Protein AF-A0A1Y1ZMH8-F1 (afdb_monomer)

Sequence (133 aa):
MRLPGAHLLFLIRISILLRSSFAAPQPQSQTSLNDLKSLNIPKCALQCFIDALSNDGCNSETDFSCHCTDGKVLSSATSCVDKACSTSDKNTAFAQIRGGCKAVGISIGEGEGASPGPSTSALRPAPSQSQSG

Mean predicted aligned error: 16.74 Å

Nearest PDB structures (foldseek):
  8fck-assembly1_D  TM=1.490E-01  e=5.371E+00  Xenopus laevis

pLDDT: mean 72.66, std 18.74, range [39.22, 96.44]

Secondary structure (DSSP, 8-state):
----THHHHHHHHHHHHS----------SSHHHHHHHHTT--HHHHHHHHHHHHHS--S-TT-HHHHHGGGHHHHHHHHHHHHHS-HHHHHHHHHHHHHHHHHTT----SSS-----------PPPPP-----

InterPro domains:
  IPR008427 Extracellular membrane protein, CFEM domain [PF05730] (40-101)
  IPR008427 Extracellular membrane protein, CFEM domain [PS52012] (16-130)
  IPR008427 Extracellular membrane protein, CFEM domain [SM00747] (37-102)
  IPR051735 CFEM domain-containing protein [PTHR37928] (29-130)

Solvent-accessible surface area (backbone atoms only — not comparable to full-atom values): 8348 Å² total; per-residue (Å²): 138,84,82,68,76,68,62,63,58,52,54,57,56,55,60,65,75,76,65,89,74,76,86,60,86,72,80,71,78,64,53,40,64,48,52,56,54,70,48,69,48,44,76,56,39,46,59,29,43,54,56,15,45,75,67,65,77,50,98,44,68,61,44,56,62,59,36,39,46,90,36,41,39,55,66,58,13,42,71,49,25,68,74,56,36,55,72,69,47,39,53,51,34,56,51,33,51,38,51,53,26,41,74,71,72,40,84,51,72,98,60,92,74,88,77,96,70,82,83,72,79,72,78,73,81,77,81,83,81,88,83,85,132

Organism: NCBI:txid1231657

Foldseek 3Di:
DDDDPPVVVVVVVVVVVPPPDPPDVPPPPPVLLVLLVVLVAPPLQSVLLQVQLVPLPDPDSNPLLVCLPQPSSVVSSVVSCVVRHDPVSNVSRVVSSQVSNVVVVRHDDPDHDDDDDDPPVPPDDDDDDDDDD

Radius of gyration: 27.08 Å; Cα contacts (8 Å, |Δi|>4): 95; chains: 1; bounding box: 48×105×53 Å

Structure (mmCIF, N/CA/C/O backbone):
data_AF-A0A1Y1ZMH8-F1
#
_entry.id   AF-A0A1Y1ZMH8-F1
#
loop_
_atom_site.group_PDB
_atom_site.id
_atom_site.type_symbol
_atom_site.label_atom_id
_atom_site.label_alt_id
_atom_site.label_comp_id
_atom_site.label_asym_id
_atom_site.label_entity_id
_atom_site.label_seq_id
_atom_site.pdbx_PDB_ins_code
_atom_site.Cartn_x
_atom_site.Cartn_y
_atom_site.Cartn_z
_atom_site.occupancy
_atom_site.B_iso_or_equiv
_atom_site.auth_seq_id
_atom_site.auth_comp_id
_atom_site.auth_asym_id
_atom_site.auth_atom_id
_atom_site.pdbx_PDB_model_num
ATOM 1 N N . MET A 1 1 ? 30.747 56.651 -32.310 1.00 43.47 1 MET A N 1
ATOM 2 C CA . MET A 1 1 ? 29.339 56.299 -32.027 1.00 43.47 1 MET A CA 1
ATOM 3 C C . MET A 1 1 ? 29.333 55.128 -31.046 1.00 43.47 1 MET A C 1
ATOM 5 O O . MET A 1 1 ? 29.540 53.996 -31.453 1.00 43.47 1 MET A O 1
ATOM 9 N N . ARG A 1 2 ? 29.256 55.417 -29.739 1.00 50.88 2 ARG A N 1
ATOM 10 C CA . ARG A 1 2 ? 29.231 54.426 -28.646 1.00 50.88 2 ARG A CA 1
ATOM 11 C C . ARG A 1 2 ? 27.764 54.137 -28.325 1.00 50.88 2 ARG A C 1
ATOM 13 O O . ARG A 1 2 ? 27.099 55.013 -27.782 1.00 50.88 2 ARG A O 1
ATOM 20 N N . LEU A 1 3 ? 27.260 52.959 -28.690 1.00 52.22 3 LEU A N 1
ATOM 21 C CA . LEU A 1 3 ? 25.949 52.504 -28.219 1.00 52.22 3 LEU A CA 1
ATOM 22 C C . LEU A 1 3 ? 26.065 52.053 -26.746 1.00 52.22 3 LEU A C 1
ATOM 24 O O . LEU A 1 3 ? 27.040 51.385 -26.395 1.00 52.22 3 LEU A O 1
ATOM 28 N N . PRO A 1 4 ? 25.112 52.427 -25.873 1.00 56.09 4 PRO A N 1
ATOM 29 C CA . PRO A 1 4 ? 25.184 52.188 -24.433 1.00 56.09 4 PRO A CA 1
ATOM 30 C C . PRO A 1 4 ? 24.944 50.709 -24.087 1.00 56.09 4 PRO A C 1
ATOM 32 O O . PRO A 1 4 ? 23.985 50.092 -24.552 1.00 56.09 4 PRO A O 1
ATOM 35 N N . GLY A 1 5 ? 25.784 50.155 -23.205 1.00 54.38 5 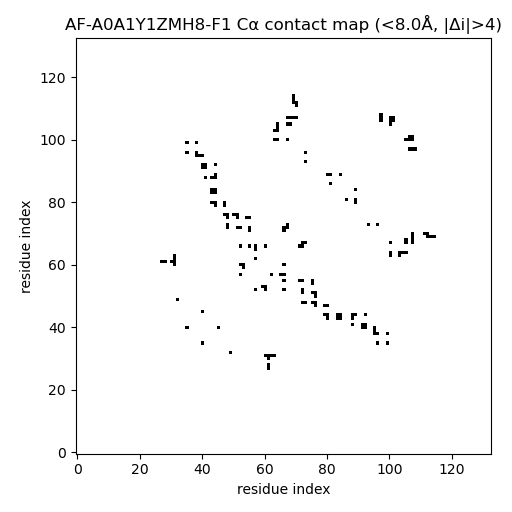GLY A N 1
ATOM 36 C CA . GLY A 1 5 ? 25.776 48.754 -22.749 1.00 54.38 5 GLY A CA 1
ATOM 37 C C . GLY A 1 5 ? 24.491 48.253 -22.067 1.00 54.38 5 GLY A C 1
ATOM 38 O O . GLY A 1 5 ? 24.427 47.096 -21.666 1.00 54.38 5 GLY A O 1
ATOM 39 N N . ALA A 1 6 ? 23.447 49.079 -21.977 1.00 54.03 6 ALA A N 1
ATOM 40 C CA . ALA A 1 6 ? 22.124 48.689 -21.496 1.00 54.03 6 ALA A CA 1
ATOM 41 C C . ALA A 1 6 ? 21.353 47.806 -22.501 1.00 54.03 6 ALA A C 1
ATOM 43 O O . ALA A 1 6 ? 20.530 46.988 -22.094 1.00 54.03 6 ALA A O 1
ATOM 44 N N . HIS A 1 7 ? 21.644 47.911 -23.805 1.00 49.78 7 HIS A N 1
ATOM 45 C CA . HIS A 1 7 ? 20.925 47.149 -24.838 1.00 49.78 7 HIS A CA 1
ATOM 46 C C . HIS A 1 7 ? 21.378 45.678 -24.929 1.00 49.78 7 HIS A C 1
ATOM 48 O O . HIS A 1 7 ? 20.589 44.801 -25.272 1.00 49.78 7 HIS A O 1
ATOM 54 N N . LEU A 1 8 ? 22.633 45.382 -24.565 1.00 52.88 8 LEU A N 1
ATOM 55 C CA . LEU A 1 8 ? 23.170 44.016 -24.575 1.00 52.88 8 LEU A CA 1
ATOM 56 C C . LEU A 1 8 ? 22.603 43.169 -23.419 1.00 52.88 8 LEU A C 1
ATOM 58 O O . LEU A 1 8 ? 22.326 41.987 -23.598 1.00 52.88 8 LEU A O 1
ATOM 62 N N . LEU A 1 9 ? 22.347 43.782 -22.256 1.00 55.31 9 LEU A N 1
ATOM 63 C CA . LEU A 1 9 ? 21.730 43.112 -21.102 1.00 55.31 9 LEU A CA 1
ATOM 64 C C . LEU A 1 9 ? 20.242 42.790 -21.323 1.00 55.31 9 LEU A C 1
ATOM 66 O O . LEU A 1 9 ? 19.756 41.769 -20.834 1.00 55.31 9 LEU A O 1
ATOM 70 N N . PHE A 1 10 ? 19.524 43.620 -22.088 1.00 54.75 10 PHE A N 1
ATOM 71 C CA . PHE A 1 10 ? 18.104 43.402 -22.381 1.00 54.75 10 PHE A CA 1
ATOM 72 C C . PHE A 1 10 ? 17.886 42.210 -23.334 1.00 54.75 10 PHE A C 1
ATOM 74 O O . PHE A 1 10 ? 16.984 41.400 -23.122 1.00 54.75 10 PHE A O 1
ATOM 81 N N . LEU A 1 11 ? 18.780 42.016 -24.313 1.00 54.34 11 LEU A N 1
ATOM 82 C CA . LEU A 1 11 ? 18.748 40.860 -25.223 1.00 54.34 11 LEU A CA 1
ATOM 83 C C . LEU A 1 11 ? 19.076 39.525 -24.521 1.00 54.34 11 LEU A C 1
ATOM 85 O O . LEU A 1 11 ? 18.531 38.481 -24.890 1.00 54.34 11 LEU A O 1
ATOM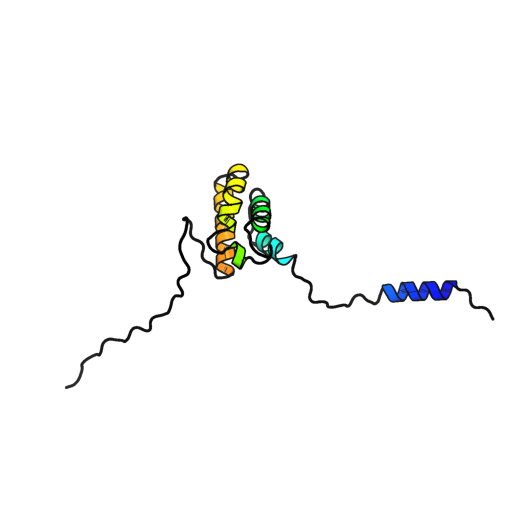 89 N N . ILE A 1 12 ? 19.897 39.549 -23.464 1.00 57.16 12 ILE A N 1
ATOM 90 C CA . ILE A 1 12 ? 20.197 38.356 -22.651 1.00 57.16 12 ILE A CA 1
ATOM 91 C C . ILE A 1 12 ? 18.964 37.925 -21.839 1.00 57.16 12 ILE A C 1
ATOM 93 O O . ILE A 1 12 ? 18.705 36.731 -21.713 1.00 57.16 12 ILE A O 1
ATOM 97 N N . ARG A 1 13 ? 18.149 38.869 -21.344 1.00 55.12 13 ARG A N 1
ATOM 98 C CA . ARG A 1 13 ? 16.898 38.554 -20.624 1.00 55.12 13 ARG A CA 1
ATOM 99 C C . ARG A 1 13 ? 15.803 38.014 -21.547 1.00 55.12 13 ARG A C 1
ATOM 101 O O . ARG A 1 13 ? 15.118 37.071 -21.164 1.00 55.12 13 ARG A O 1
ATOM 108 N N . ILE A 1 14 ? 15.690 38.535 -22.770 1.00 56.50 14 ILE A N 1
ATOM 109 C CA . ILE A 1 14 ? 14.737 38.029 -23.776 1.00 56.50 14 ILE A CA 1
ATOM 110 C C . ILE A 1 14 ? 15.101 36.597 -24.215 1.00 56.50 14 ILE A C 1
ATOM 112 O O . ILE A 1 14 ? 14.217 35.760 -24.381 1.00 56.50 14 ILE A O 1
ATOM 116 N N . SER A 1 15 ? 16.394 36.265 -24.287 1.00 55.25 15 SER A N 1
ATOM 117 C CA . SER A 1 15 ? 16.867 34.908 -24.620 1.00 55.25 15 SER A CA 1
ATOM 118 C C . SER A 1 15 ? 16.564 33.847 -23.546 1.00 55.25 15 SER A C 1
ATOM 120 O O . SER A 1 15 ? 16.597 32.654 -23.844 1.00 55.25 15 SER A O 1
ATOM 122 N N . ILE A 1 16 ? 16.254 34.253 -22.307 1.00 55.66 16 ILE A N 1
ATOM 123 C CA . ILE A 1 16 ? 15.907 33.337 -21.203 1.00 55.66 16 ILE A CA 1
ATOM 124 C C . ILE A 1 16 ? 14.396 33.029 -21.181 1.00 55.66 16 ILE A C 1
ATOM 126 O O . ILE A 1 16 ? 13.999 31.990 -20.663 1.00 55.66 16 ILE A O 1
ATOM 130 N N . LEU A 1 17 ? 13.549 33.866 -21.798 1.00 54.66 17 LEU A N 1
ATOM 131 C CA . LEU A 1 17 ? 12.090 33.668 -21.819 1.00 54.66 17 LEU A CA 1
ATOM 132 C C . LEU A 1 17 ? 11.570 32.880 -23.042 1.00 54.66 17 LEU A C 1
ATOM 134 O O . LEU A 1 17 ? 10.400 32.518 -23.062 1.00 54.66 17 LEU A O 1
ATOM 138 N N . LEU A 1 18 ? 12.419 32.558 -24.031 1.00 55.72 18 LEU A N 1
ATOM 139 C CA . LEU A 1 18 ? 12.060 31.754 -25.220 1.00 55.72 18 LEU A CA 1
ATOM 140 C C . LEU A 1 18 ? 12.842 30.426 -25.346 1.00 55.72 18 LEU A C 1
ATOM 142 O O . LEU A 1 18 ? 13.012 29.895 -26.441 1.00 55.72 18 LEU A O 1
ATOM 146 N N . ARG A 1 19 ? 13.310 29.853 -24.229 1.00 55.62 19 ARG A N 1
ATOM 147 C CA . ARG A 1 19 ? 13.974 28.529 -24.186 1.00 55.62 19 ARG A CA 1
ATOM 148 C C . ARG A 1 19 ? 13.290 27.524 -23.247 1.00 55.62 19 ARG A C 1
ATOM 150 O O . ARG A 1 19 ? 13.947 26.686 -22.640 1.00 55.62 19 ARG A O 1
ATOM 157 N N . SER A 1 20 ? 11.962 27.548 -23.175 1.00 54.56 20 SER A N 1
ATOM 158 C CA . SER A 1 20 ? 11.166 26.547 -22.445 1.00 54.56 20 SER A CA 1
ATOM 159 C C . SER A 1 20 ? 10.589 25.493 -23.392 1.00 54.56 20 SER A C 1
ATOM 161 O O . SER A 1 20 ? 9.380 25.335 -23.512 1.00 54.56 20 SER A O 1
ATOM 163 N N . SER A 1 21 ? 11.452 24.781 -24.111 1.00 56.16 21 SER A N 1
ATOM 164 C CA . SER A 1 21 ? 11.076 23.549 -24.821 1.00 56.16 21 SER A CA 1
ATOM 165 C C . SER A 1 21 ? 12.268 22.603 -24.875 1.00 56.16 21 SER A C 1
ATOM 167 O O . SER A 1 21 ? 12.711 22.178 -25.936 1.00 56.16 21 SER A O 1
ATOM 169 N N . PHE A 1 22 ? 12.803 22.269 -23.703 1.00 52.81 22 PHE A N 1
ATOM 170 C CA . PHE A 1 22 ? 13.448 20.975 -23.551 1.00 52.81 22 PHE A CA 1
ATOM 171 C C . PHE A 1 22 ? 12.351 19.997 -23.147 1.00 52.81 22 PHE A C 1
ATOM 173 O O . PHE A 1 22 ? 12.022 19.861 -21.972 1.00 52.81 22 PHE A O 1
ATOM 180 N N . ALA A 1 23 ? 11.767 19.340 -24.149 1.00 54.16 23 ALA A N 1
ATOM 181 C CA . ALA A 1 23 ? 11.107 18.056 -23.974 1.00 54.16 23 ALA A CA 1
ATOM 182 C C . ALA A 1 23 ? 12.187 17.028 -23.595 1.00 54.16 23 ALA A C 1
ATOM 184 O O . ALA A 1 23 ? 12.615 16.214 -24.407 1.00 54.16 23 ALA A O 1
ATOM 185 N N . ALA A 1 24 ? 12.702 17.130 -22.371 1.00 50.09 24 ALA A N 1
ATOM 186 C CA . ALA A 1 24 ? 13.326 15.993 -21.729 1.00 50.09 24 ALA A CA 1
ATOM 187 C C . ALA A 1 24 ? 12.185 15.030 -21.359 1.00 50.09 24 ALA A C 1
ATOM 189 O O . ALA A 1 24 ? 11.163 15.502 -20.847 1.00 50.09 24 ALA A O 1
ATOM 190 N N . PRO A 1 25 ? 12.305 13.712 -21.598 1.00 48.88 25 PRO A N 1
ATOM 191 C CA . PRO A 1 25 ? 11.420 12.761 -20.943 1.00 48.88 25 PRO A CA 1
ATOM 192 C C . PRO A 1 25 ? 11.537 13.014 -19.438 1.00 48.88 25 PRO A C 1
ATOM 194 O O . PRO A 1 25 ? 12.618 12.905 -18.860 1.00 48.88 25 PRO A O 1
ATOM 197 N N . GLN A 1 26 ? 10.448 13.474 -18.825 1.00 44.34 26 GLN A N 1
ATOM 198 C CA . GLN A 1 26 ? 10.419 13.756 -17.398 1.00 44.34 26 GLN A CA 1
ATOM 199 C C . GLN A 1 26 ? 10.661 12.431 -16.661 1.00 44.34 26 GLN A C 1
ATOM 201 O O . GLN A 1 26 ? 9.912 11.481 -16.903 1.00 44.34 26 GLN A O 1
ATOM 206 N N . PRO A 1 27 ? 11.664 12.324 -15.771 1.00 45.62 27 PRO A N 1
ATOM 207 C CA . PRO A 1 27 ? 11.727 11.201 -14.850 1.00 45.62 27 PRO A CA 1
ATOM 208 C C . PRO A 1 27 ? 10.454 11.237 -13.998 1.00 45.62 27 PRO A C 1
ATOM 210 O O . PRO A 1 27 ? 10.149 12.226 -13.330 1.00 45.62 27 PRO A O 1
ATOM 213 N N . GLN A 1 28 ? 9.657 10.181 -14.125 1.00 46.69 28 GLN A N 1
ATOM 214 C CA . GLN A 1 28 ? 8.311 10.052 -13.583 1.00 46.69 28 GLN A CA 1
ATOM 215 C C . GLN A 1 28 ? 8.338 9.850 -12.059 1.00 46.69 28 GLN A C 1
ATOM 217 O O . GLN A 1 28 ? 7.959 8.802 -11.556 1.00 46.69 28 GLN A O 1
ATOM 222 N N . SER A 1 29 ? 8.775 10.848 -11.293 1.00 51.41 29 SER A N 1
ATOM 223 C CA . SER A 1 29 ? 8.719 10.792 -9.821 1.00 51.41 29 SER A CA 1
ATOM 224 C C . SER A 1 29 ? 7.348 11.195 -9.261 1.00 51.41 29 SER A C 1
ATOM 226 O O . SER A 1 29 ? 7.12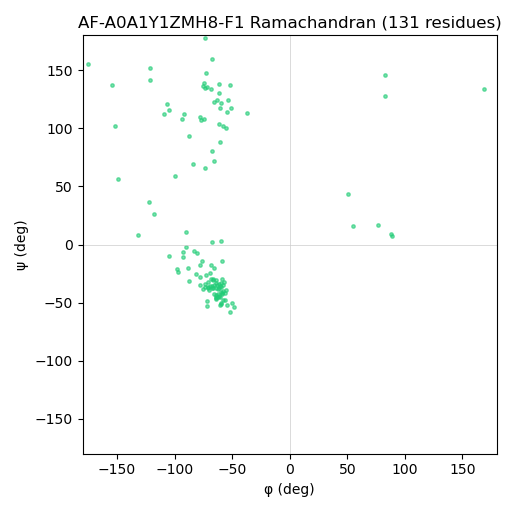0 11.108 -8.062 1.00 51.41 29 SER A O 1
ATOM 228 N N . GLN A 1 30 ? 6.415 11.646 -10.109 1.00 48.47 30 GLN A N 1
ATOM 229 C CA . GLN A 1 30 ? 5.093 12.122 -9.682 1.00 48.47 30 GLN A CA 1
ATOM 230 C C . GLN A 1 30 ? 3.947 11.144 -9.970 1.00 48.47 30 GLN A C 1
ATOM 232 O O . GL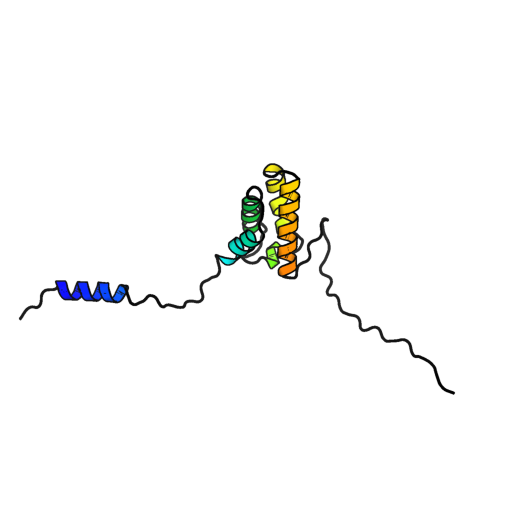N A 1 30 ? 2.845 11.368 -9.486 1.00 48.47 30 GLN A O 1
ATOM 237 N N . THR A 1 31 ? 4.146 10.065 -10.729 1.00 51.94 31 THR A N 1
ATOM 238 C CA . THR A 1 31 ? 3.057 9.118 -11.036 1.00 51.94 31 THR A CA 1
ATOM 239 C C . THR A 1 31 ? 2.717 8.214 -9.858 1.00 51.94 31 THR A C 1
ATOM 241 O O . THR A 1 31 ? 1.539 8.024 -9.602 1.00 51.94 31 THR A O 1
ATOM 244 N N . SER A 1 32 ? 3.694 7.753 -9.069 1.00 55.38 32 SER A N 1
ATOM 245 C CA . SER A 1 32 ? 3.427 6.758 -8.010 1.00 55.38 32 SER A CA 1
ATOM 246 C C . SER A 1 32 ? 2.493 7.269 -6.909 1.00 55.38 32 SER A C 1
ATOM 248 O O . SER A 1 32 ? 1.512 6.625 -6.549 1.00 55.38 32 SER A O 1
ATOM 250 N N . LEU A 1 33 ? 2.726 8.497 -6.429 1.00 56.84 33 LEU A N 1
ATOM 251 C CA . LEU A 1 33 ? 1.844 9.152 -5.456 1.00 56.84 33 LEU A CA 1
ATOM 252 C C . LEU A 1 33 ? 0.464 9.482 -6.033 1.00 56.84 33 LEU A C 1
ATOM 254 O O . LEU A 1 33 ? -0.508 9.531 -5.279 1.00 56.84 33 LEU A O 1
ATOM 258 N N . ASN A 1 34 ? 0.386 9.748 -7.339 1.00 59.09 34 ASN A N 1
ATOM 259 C CA . ASN A 1 34 ? -0.867 10.052 -8.023 1.00 59.09 34 ASN A CA 1
ATOM 260 C C . ASN A 1 34 ? -1.685 8.788 -8.295 1.00 59.09 34 ASN A C 1
ATOM 262 O O . ASN A 1 34 ? -2.903 8.840 -8.150 1.00 59.09 34 ASN A O 1
ATOM 266 N N . ASP A 1 35 ? -1.047 7.654 -8.581 1.00 65.88 35 ASP A N 1
ATOM 267 C CA . ASP A 1 35 ? -1.704 6.347 -8.620 1.00 65.88 35 ASP A CA 1
ATOM 268 C C . ASP A 1 35 ? -2.288 6.027 -7.241 1.00 65.88 35 ASP A C 1
ATOM 270 O O . ASP A 1 35 ? -3.499 5.864 -7.101 1.00 65.88 35 ASP A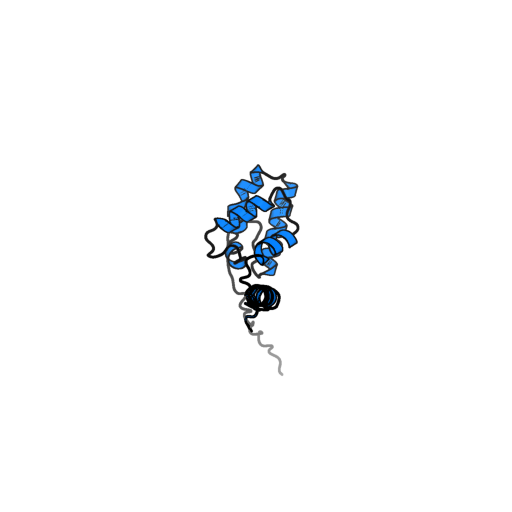 O 1
ATOM 274 N N . LEU A 1 36 ? -1.478 6.125 -6.181 1.00 65.50 36 LEU A N 1
ATOM 275 C CA . LEU A 1 36 ? -1.921 5.909 -4.799 1.00 65.50 36 LEU A CA 1
ATOM 276 C C . LEU A 1 36 ? -3.047 6.877 -4.364 1.00 65.50 36 LEU A C 1
ATOM 278 O O . LEU A 1 36 ? -3.971 6.490 -3.648 1.00 65.50 36 LEU A O 1
ATOM 282 N N . LYS A 1 37 ? -3.017 8.139 -4.820 1.00 63.59 37 LYS A N 1
ATOM 283 C CA . LYS A 1 37 ? -4.120 9.099 -4.610 1.00 63.59 37 LYS A CA 1
ATOM 284 C C . LYS A 1 37 ? -5.381 8.711 -5.383 1.00 63.59 37 LYS A C 1
ATOM 286 O O . LYS A 1 37 ? -6.482 8.916 -4.874 1.00 63.59 37 LYS A O 1
ATOM 291 N N . SER A 1 38 ? -5.227 8.177 -6.593 1.00 73.38 38 SER A N 1
ATOM 292 C CA . SER A 1 38 ? -6.338 7.769 -7.465 1.00 73.38 38 SER A CA 1
ATOM 293 C C . SER A 1 38 ? -7.080 6.553 -6.914 1.00 73.38 38 SER A C 1
ATOM 295 O O . SER A 1 38 ? -8.277 6.401 -7.143 1.00 73.38 38 SER A O 1
ATOM 297 N N . LEU A 1 39 ? -6.404 5.749 -6.090 1.00 78.50 39 LEU A N 1
ATOM 298 C CA . LEU A 1 39 ? -6.995 4.663 -5.313 1.00 78.50 39 LEU A CA 1
ATOM 299 C C . LEU A 1 39 ? -7.945 5.145 -4.197 1.00 78.50 39 LEU A C 1
ATOM 301 O O . LEU A 1 39 ? -8.474 4.312 -3.473 1.00 78.50 39 LEU A O 1
ATOM 305 N N . ASN A 1 40 ? -8.198 6.448 -4.029 1.00 85.75 40 ASN A N 1
ATOM 306 C CA . ASN A 1 40 ? -9.162 6.986 -3.058 1.00 85.75 40 ASN A CA 1
ATOM 307 C C . ASN A 1 40 ? -8.963 6.430 -1.630 1.00 85.75 40 ASN A C 1
ATOM 309 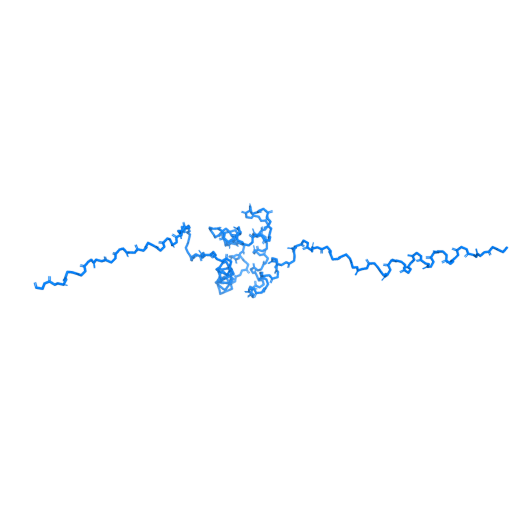O O . ASN A 1 40 ? -9.909 6.037 -0.944 1.00 85.75 40 ASN A O 1
ATOM 313 N N . ILE A 1 41 ? -7.701 6.355 -1.204 1.00 88.88 41 ILE A N 1
ATOM 314 C CA . ILE A 1 41 ? -7.316 5.792 0.091 1.00 88.88 41 ILE A CA 1
ATOM 315 C C . ILE A 1 41 ? -7.669 6.768 1.223 1.00 88.88 41 ILE A C 1
ATOM 317 O O . ILE A 1 41 ? -7.428 7.975 1.089 1.00 88.88 41 ILE A O 1
ATOM 321 N N . PRO A 1 42 ? -8.196 6.279 2.363 1.00 91.44 42 PRO A N 1
ATOM 322 C CA . PRO A 1 42 ? -8.433 7.103 3.542 1.00 91.44 42 PRO A CA 1
ATOM 323 C C . PRO A 1 42 ? -7.185 7.888 3.960 1.00 91.44 42 PRO A C 1
ATOM 325 O O . PRO A 1 42 ? -6.081 7.346 4.026 1.00 91.44 42 PRO A O 1
ATOM 328 N N . LYS A 1 43 ? -7.359 9.170 4.312 1.00 91.19 43 LYS A N 1
ATOM 329 C CA . LYS A 1 43 ? -6.236 10.045 4.698 1.00 91.19 43 LYS A CA 1
ATOM 330 C C . LYS A 1 43 ? -5.417 9.497 5.873 1.00 91.19 43 LYS A C 1
ATOM 332 O O . LYS A 1 43 ? -4.214 9.725 5.900 1.00 91.19 43 LYS A O 1
ATOM 337 N N . CYS A 1 44 ? -6.049 8.774 6.803 1.00 94.12 44 CYS A N 1
ATOM 338 C CA . CYS A 1 44 ? -5.369 8.159 7.946 1.00 94.12 44 CYS A CA 1
ATOM 339 C C . CYS A 1 44 ? -4.347 7.086 7.523 1.00 94.12 44 CYS A C 1
ATOM 341 O O . CYS A 1 44 ? -3.338 6.912 8.194 1.00 94.12 44 CYS A O 1
ATOM 343 N N . ALA A 1 45 ? -4.588 6.398 6.400 1.00 94.25 45 ALA A N 1
ATOM 344 C CA . ALA A 1 45 ? -3.746 5.314 5.899 1.00 94.25 45 ALA A CA 1
ATOM 345 C C . ALA A 1 45 ? -2.765 5.788 4.821 1.00 94.25 45 ALA A C 1
ATOM 347 O O . ALA A 1 45 ? -1.756 5.137 4.573 1.00 94.25 45 ALA A O 1
ATOM 348 N N . LEU A 1 46 ? -3.054 6.921 4.172 1.00 90.81 46 LEU A N 1
ATOM 349 C CA . LEU A 1 46 ? -2.266 7.423 3.049 1.00 90.81 46 LEU A CA 1
ATOM 350 C C . LEU A 1 46 ? -0.786 7.602 3.410 1.00 90.81 46 LEU A C 1
ATOM 352 O O . LEU A 1 46 ? 0.066 7.142 2.662 1.00 90.81 46 LEU A O 1
ATOM 356 N N . GLN A 1 47 ? -0.482 8.236 4.547 1.00 91.00 47 GLN A N 1
ATOM 357 C CA . GLN A 1 47 ? 0.912 8.411 4.973 1.00 91.00 47 GLN A CA 1
ATOM 358 C C . GLN A 1 47 ? 1.575 7.079 5.331 1.00 91.00 47 GLN A C 1
ATOM 360 O O . GLN A 1 47 ? 2.708 6.852 4.936 1.00 91.00 47 GLN A O 1
ATOM 365 N N . CYS A 1 48 ? 0.837 6.151 5.950 1.00 94.56 48 CYS A N 1
ATOM 366 C CA . CYS A 1 48 ? 1.352 4.818 6.253 1.00 94.56 48 CYS A CA 1
ATOM 367 C C . CYS A 1 48 ? 1.817 4.062 5.005 1.00 94.56 48 CYS A C 1
ATOM 369 O O . CYS A 1 48 ? 2.840 3.388 5.048 1.00 94.56 48 CYS A O 1
ATOM 371 N N . PHE A 1 49 ? 1.081 4.165 3.894 1.00 91.94 49 PHE A N 1
ATOM 372 C CA . PHE A 1 49 ? 1.516 3.544 2.644 1.00 91.94 49 PHE A CA 1
ATOM 373 C C . PHE A 1 49 ? 2.672 4.292 1.992 1.00 91.94 49 PHE A C 1
ATOM 375 O O . PHE A 1 49 ? 3.545 3.639 1.445 1.00 91.94 49 PHE A O 1
ATOM 382 N N . ILE A 1 50 ? 2.717 5.625 2.065 1.00 90.00 50 ILE A N 1
ATOM 383 C CA . ILE A 1 50 ? 3.861 6.395 1.549 1.00 90.00 50 ILE A CA 1
ATOM 384 C C . ILE A 1 50 ? 5.145 5.970 2.269 1.00 90.00 50 ILE A C 1
ATOM 386 O O . ILE A 1 50 ? 6.101 5.585 1.606 1.00 90.00 50 ILE A O 1
ATOM 390 N N . ASP A 1 51 ? 5.127 5.937 3.603 1.00 90.62 51 ASP A N 1
ATOM 391 C CA . ASP A 1 51 ? 6.269 5.476 4.399 1.00 90.62 51 ASP A CA 1
ATOM 392 C C . ASP A 1 51 ? 6.623 4.009 4.103 1.00 90.62 51 ASP A C 1
ATOM 394 O O . ASP A 1 51 ? 7.798 3.647 4.042 1.00 90.62 51 ASP A O 1
ATOM 398 N N . ALA A 1 52 ? 5.617 3.155 3.883 1.00 91.50 52 ALA A N 1
ATOM 399 C CA . ALA A 1 52 ? 5.842 1.761 3.515 1.00 91.50 52 ALA A CA 1
ATOM 400 C C . ALA A 1 52 ? 6.581 1.625 2.174 1.00 91.50 52 ALA A C 1
ATOM 402 O O . ALA A 1 52 ? 7.511 0.826 2.092 1.00 91.50 52 ALA A O 1
ATOM 403 N N . LEU A 1 53 ? 6.218 2.411 1.154 1.00 88.38 53 LEU A N 1
ATOM 404 C CA . LEU A 1 53 ? 6.891 2.404 -0.154 1.00 88.38 53 LEU A CA 1
ATOM 405 C C . LEU A 1 53 ? 8.351 2.861 -0.055 1.00 88.38 53 LEU A C 1
ATOM 407 O O . LEU A 1 53 ? 9.202 2.371 -0.791 1.00 88.38 53 LEU A O 1
ATOM 411 N N . SER A 1 54 ? 8.665 3.775 0.863 1.00 87.19 54 SER A N 1
ATOM 412 C CA . SER A 1 54 ? 10.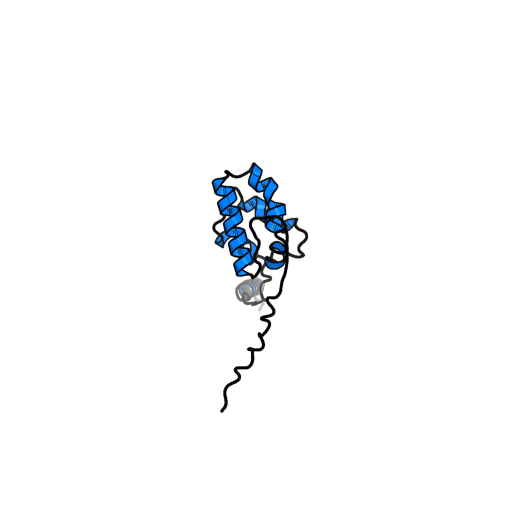042 4.233 1.062 1.00 87.19 54 SER A CA 1
ATOM 413 C C . SER A 1 54 ? 10.909 3.221 1.832 1.00 87.19 54 SER A C 1
ATOM 415 O O . SER A 1 54 ? 12.131 3.366 1.852 1.00 87.19 54 SER A O 1
ATOM 417 N N . ASN A 1 55 ? 10.311 2.207 2.478 1.00 84.25 55 ASN A N 1
ATOM 418 C CA . ASN A 1 55 ? 11.003 1.354 3.453 1.00 84.25 55 ASN A CA 1
ATOM 419 C C . ASN A 1 55 ? 10.796 -0.165 3.256 1.00 84.25 55 ASN A C 1
ATOM 421 O O . ASN A 1 55 ? 11.209 -0.952 4.109 1.00 84.25 55 ASN A O 1
ATOM 425 N N . ASP A 1 56 ? 10.177 -0.605 2.158 1.00 81.94 56 ASP A N 1
ATOM 426 C CA . ASP A 1 56 ? 9.911 -2.027 1.875 1.00 81.94 56 ASP A CA 1
ATOM 427 C C . ASP A 1 56 ? 11.025 -2.751 1.092 1.00 81.94 56 ASP A C 1
ATOM 429 O O . ASP A 1 56 ? 10.955 -3.969 0.879 1.00 81.94 56 ASP A O 1
ATOM 433 N N . GLY A 1 57 ? 12.076 -2.019 0.710 1.00 82.31 57 GLY A N 1
ATOM 434 C CA . GLY A 1 57 ? 13.268 -2.553 0.052 1.00 82.31 57 GLY A CA 1
ATOM 435 C C . GLY A 1 57 ? 13.179 -2.631 -1.473 1.00 82.31 57 GLY A C 1
ATOM 436 O O . GLY A 1 57 ? 14.074 -3.208 -2.093 1.00 82.31 57 GLY A O 1
ATOM 437 N N . CYS A 1 58 ? 12.141 -2.062 -2.087 1.00 86.81 58 CYS A N 1
ATOM 438 C CA . CYS A 1 58 ? 12.093 -1.883 -3.534 1.00 86.81 58 CYS A CA 1
ATOM 439 C C . CYS A 1 58 ? 13.049 -0.774 -4.000 1.00 86.81 58 CYS A C 1
ATOM 441 O O . CYS A 1 58 ? 13.296 0.205 -3.300 1.00 86.81 58 CYS A O 1
ATOM 443 N N . ASN A 1 59 ? 13.601 -0.922 -5.209 1.00 84.12 59 ASN A N 1
ATOM 444 C CA . ASN A 1 59 ? 14.632 -0.016 -5.740 1.00 84.12 59 ASN A CA 1
ATOM 445 C C . ASN A 1 59 ? 14.129 1.412 -5.991 1.00 84.12 59 ASN A C 1
ATOM 447 O O . ASN A 1 59 ? 14.923 2.335 -6.178 1.00 84.12 59 ASN A O 1
ATOM 451 N N . SER A 1 60 ? 12.819 1.595 -6.108 1.00 83.81 60 SER A N 1
ATOM 452 C CA . SER A 1 60 ? 12.199 2.879 -6.403 1.00 83.81 60 SER A CA 1
ATOM 453 C C . SER A 1 60 ? 10.782 2.887 -5.865 1.00 83.81 60 SER A C 1
ATOM 455 O O . SER A 1 60 ? 10.049 1.945 -6.127 1.00 83.81 60 SER A O 1
ATOM 457 N N . GLU A 1 61 ? 10.383 3.994 -5.237 1.00 81.00 61 GLU A N 1
ATOM 458 C CA . GLU A 1 61 ? 9.017 4.252 -4.739 1.00 81.00 61 GLU A CA 1
ATOM 459 C C . GLU A 1 61 ? 7.948 4.206 -5.854 1.00 81.00 61 GLU A C 1
ATOM 461 O O . GLU A 1 61 ? 6.740 4.215 -5.611 1.00 81.00 61 GLU A O 1
ATOM 466 N N . THR A 1 62 ? 8.396 4.234 -7.113 1.00 82.25 62 THR A N 1
ATOM 467 C CA . THR A 1 62 ? 7.582 4.174 -8.329 1.00 82.25 62 THR A CA 1
ATOM 468 C C . THR A 1 62 ? 7.385 2.762 -8.868 1.00 82.25 62 THR A C 1
ATOM 470 O O . THR A 1 62 ? 6.554 2.574 -9.758 1.00 82.25 62 THR A O 1
ATOM 473 N N . ASP A 1 63 ? 8.109 1.770 -8.350 1.00 85.00 63 ASP A N 1
ATOM 474 C CA . ASP A 1 63 ? 7.990 0.380 -8.785 1.00 85.00 63 ASP A CA 1
ATOM 475 C C . ASP A 1 63 ? 6.838 -0.305 -8.045 1.00 85.00 63 ASP A C 1
ATOM 477 O O . ASP A 1 63 ? 7.018 -1.162 -7.179 1.00 85.00 63 ASP A O 1
ATOM 481 N N . PHE A 1 64 ? 5.615 0.117 -8.373 1.00 85.31 64 PHE A N 1
ATOM 482 C CA . PHE A 1 64 ? 4.408 -0.376 -7.715 1.00 85.31 64 PHE A CA 1
ATOM 483 C C . PHE A 1 64 ? 4.254 -1.898 -7.842 1.00 85.31 64 PHE A C 1
ATOM 485 O O . PHE A 1 64 ? 3.753 -2.546 -6.927 1.00 85.31 64 PHE A O 1
ATOM 492 N N . SER A 1 65 ? 4.764 -2.493 -8.924 1.00 87.62 65 SER A N 1
ATOM 493 C CA . SER A 1 65 ? 4.831 -3.947 -9.075 1.00 87.62 65 SER A CA 1
ATOM 494 C C . SER A 1 65 ? 5.749 -4.592 -8.033 1.00 87.62 65 SER A C 1
ATOM 496 O O . SER A 1 65 ? 5.351 -5.561 -7.380 1.00 87.62 65 SER A O 1
ATOM 498 N N . CYS A 1 66 ? 6.950 -4.048 -7.816 1.00 90.69 66 CYS A N 1
ATOM 499 C CA . CYS A 1 66 ? 7.824 -4.502 -6.735 1.00 90.69 66 CYS A CA 1
ATOM 500 C C . CYS A 1 66 ? 7.136 -4.364 -5.369 1.00 90.69 66 CYS A C 1
ATOM 502 O O . CYS A 1 66 ? 7.082 -5.333 -4.611 1.00 90.69 66 CYS A O 1
ATOM 504 N N . HIS A 1 67 ? 6.530 -3.208 -5.095 1.00 89.75 67 HIS A N 1
ATOM 505 C CA . HIS A 1 67 ? 5.855 -2.935 -3.823 1.00 89.75 67 HIS A CA 1
ATOM 506 C C . HIS A 1 67 ? 4.688 -3.900 -3.547 1.00 89.75 67 HIS A C 1
ATOM 508 O O . HIS A 1 67 ? 4.443 -4.319 -2.414 1.00 89.75 67 HIS A O 1
ATOM 514 N N . CYS A 1 68 ? 3.975 -4.302 -4.597 1.00 90.31 68 CYS A N 1
ATOM 515 C CA . CYS A 1 68 ? 2.892 -5.277 -4.534 1.00 90.31 68 CYS A CA 1
ATOM 516 C C . CYS A 1 68 ? 3.375 -6.735 -4.436 1.00 90.31 68 CYS A C 1
ATOM 518 O O . CYS A 1 68 ? 2.598 -7.615 -4.059 1.00 90.31 68 CYS A O 1
ATOM 520 N N . THR A 1 69 ? 4.632 -7.025 -4.772 1.00 88.50 69 THR A N 1
ATOM 521 C CA . THR A 1 69 ? 5.149 -8.398 -4.766 1.00 88.50 69 THR A CA 1
ATOM 522 C C . THR A 1 69 ? 5.078 -8.982 -3.356 1.00 88.50 69 THR A C 1
ATOM 524 O O . THR A 1 69 ? 5.463 -8.339 -2.380 1.00 88.50 69 THR A O 1
ATOM 527 N N . ASP A 1 70 ? 4.525 -10.192 -3.248 1.00 83.44 70 ASP A N 1
ATOM 528 C CA . ASP A 1 70 ? 4.310 -10.922 -1.991 1.00 83.44 70 ASP A CA 1
ATOM 529 C C . ASP A 1 70 ? 3.515 -10.161 -0.909 1.00 83.44 70 ASP A C 1
ATOM 531 O O . ASP A 1 70 ? 3.527 -10.552 0.256 1.00 83.44 70 ASP A O 1
ATOM 535 N N . GLY A 1 71 ? 2.815 -9.074 -1.253 1.00 84.31 71 GLY A N 1
ATOM 536 C CA . GLY A 1 71 ? 2.096 -8.276 -0.256 1.00 84.31 71 GLY A CA 1
ATOM 537 C C . GLY A 1 71 ? 2.968 -7.349 0.592 1.00 84.31 71 GLY A C 1
ATOM 538 O O . GLY A 1 71 ? 2.486 -6.861 1.617 1.00 84.31 71 GLY A O 1
ATOM 539 N N . LYS A 1 72 ? 4.211 -7.062 0.178 1.00 87.19 72 LYS A N 1
ATOM 540 C CA . LYS A 1 72 ? 5.166 -6.219 0.925 1.00 87.19 72 LYS A CA 1
ATOM 541 C C . LYS A 1 72 ? 4.584 -4.878 1.366 1.00 87.19 72 LYS A C 1
ATOM 543 O O . LYS A 1 72 ? 4.625 -4.564 2.554 1.00 87.19 72 LYS A O 1
ATOM 548 N N . VAL A 1 73 ? 3.975 -4.133 0.446 1.00 89.69 73 VAL A N 1
ATOM 549 C CA . VAL A 1 73 ? 3.352 -2.833 0.742 1.00 89.69 73 VAL A CA 1
ATOM 550 C C . VAL A 1 73 ? 2.270 -2.924 1.822 1.00 89.69 73 VAL A C 1
ATOM 552 O O . VAL A 1 73 ? 2.143 -2.019 2.645 1.00 89.69 73 VAL A O 1
ATOM 555 N N . LEU A 1 74 ? 1.512 -4.027 1.867 1.00 91.38 74 LEU A N 1
ATOM 556 C CA . LEU A 1 74 ? 0.494 -4.233 2.894 1.00 91.38 74 LEU A CA 1
ATOM 557 C C . LEU A 1 74 ? 1.159 -4.517 4.236 1.00 91.38 74 LEU A C 1
ATOM 559 O O . LEU A 1 74 ? 0.896 -3.799 5.196 1.00 91.38 74 LEU A O 1
ATOM 563 N N . SER A 1 75 ? 2.063 -5.499 4.283 1.00 90.44 75 SER A N 1
ATOM 564 C CA . SER A 1 75 ? 2.747 -5.900 5.516 1.00 90.44 75 SER A CA 1
ATOM 565 C C . SER A 1 75 ? 3.525 -4.746 6.155 1.00 90.44 75 SER A C 1
ATOM 567 O O . SER A 1 75 ? 3.477 -4.582 7.375 1.00 90.44 75 SER A O 1
ATOM 569 N N . SER A 1 76 ? 4.212 -3.933 5.349 1.00 91.06 76 SER A N 1
ATOM 570 C CA . SER A 1 76 ? 4.977 -2.776 5.825 1.00 91.06 76 SER A CA 1
ATOM 571 C C . SER A 1 76 ? 4.075 -1.670 6.382 1.00 91.06 76 SER A C 1
ATOM 573 O O . SER A 1 76 ? 4.420 -1.037 7.379 1.00 91.06 76 SER A O 1
ATOM 575 N N . ALA A 1 77 ? 2.894 -1.459 5.793 1.00 92.94 77 ALA A N 1
ATOM 576 C CA . ALA A 1 77 ? 1.959 -0.432 6.246 1.00 92.94 77 ALA A CA 1
ATOM 577 C C . ALA A 1 77 ? 1.104 -0.873 7.448 1.00 92.94 77 ALA A C 1
ATOM 579 O O . ALA A 1 77 ? 0.669 -0.014 8.219 1.00 92.94 77 ALA A O 1
ATOM 580 N N . THR A 1 78 ? 0.870 -2.180 7.642 1.00 93.56 78 THR A N 1
ATOM 581 C CA . THR A 1 78 ? -0.116 -2.712 8.602 1.00 93.56 78 THR A CA 1
ATOM 582 C C . THR A 1 78 ? -0.022 -2.097 9.989 1.00 93.56 78 THR A C 1
ATOM 584 O O . THR A 1 78 ? -1.001 -1.542 10.476 1.00 93.56 78 THR A O 1
ATOM 587 N N . SER A 1 79 ? 1.156 -2.105 10.613 1.00 94.56 79 SER A N 1
ATOM 588 C CA . SER A 1 79 ? 1.313 -1.581 11.979 1.00 94.56 79 SER A CA 1
ATOM 589 C C . SER A 1 79 ? 0.974 -0.086 12.096 1.00 94.56 79 SER A C 1
ATOM 591 O O . SER A 1 79 ? 0.427 0.355 13.109 1.00 94.56 79 SER A O 1
ATOM 593 N N . CYS A 1 80 ? 1.260 0.700 11.055 1.00 96.44 80 CYS A N 1
ATOM 594 C CA . CYS A 1 80 ? 0.915 2.119 11.015 1.00 96.44 80 CYS A CA 1
ATOM 595 C C . CYS A 1 80 ? -0.595 2.316 10.833 1.00 96.44 80 CYS A C 1
ATOM 597 O O . CYS A 1 80 ? -1.216 3.047 11.609 1.00 96.44 80 CYS A O 1
ATOM 599 N N . VAL A 1 81 ? -1.205 1.622 9.863 1.00 95.88 81 VAL A N 1
ATOM 600 C CA . VAL A 1 81 ? -2.649 1.736 9.591 1.00 95.88 81 VAL A CA 1
ATOM 601 C C . VAL A 1 81 ? -3.457 1.273 10.811 1.00 95.88 81 VAL A C 1
ATOM 603 O O . VAL A 1 81 ? -4.435 1.919 11.182 1.00 95.88 81 VAL A O 1
ATOM 606 N N . ASP A 1 82 ? -3.003 0.227 11.500 1.00 95.25 82 ASP A N 1
ATOM 607 C CA . ASP A 1 82 ? -3.613 -0.302 12.725 1.00 95.25 82 ASP A CA 1
ATOM 608 C C . ASP A 1 82 ? -3.678 0.712 13.866 1.00 95.25 82 ASP A C 1
ATOM 610 O O . ASP A 1 82 ? -4.617 0.689 14.661 1.00 95.25 82 ASP A O 1
ATOM 614 N N . LYS A 1 83 ? -2.692 1.608 13.945 1.00 95.88 83 LYS A N 1
ATOM 615 C CA . LYS A 1 83 ? -2.627 2.660 14.965 1.00 95.88 83 LYS A CA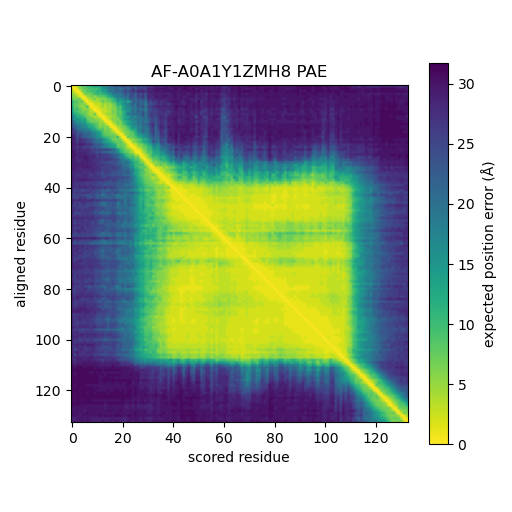 1
ATOM 616 C C . LYS A 1 83 ? -3.372 3.927 14.553 1.00 95.88 83 LYS A C 1
ATOM 618 O O . LYS A 1 83 ? -3.857 4.645 15.423 1.00 95.88 83 LYS A O 1
ATOM 623 N N . ALA A 1 84 ? -3.418 4.224 13.256 1.00 95.25 84 ALA A N 1
ATOM 624 C CA . ALA A 1 84 ? -3.896 5.505 12.740 1.00 95.25 84 ALA A CA 1
ATOM 625 C C . ALA A 1 84 ? -5.366 5.495 12.288 1.00 95.25 84 ALA A C 1
ATOM 627 O O . ALA A 1 84 ? -5.991 6.556 12.238 1.00 95.25 84 ALA A O 1
ATOM 628 N N . CYS A 1 85 ? -5.919 4.333 11.936 1.00 95.56 85 CYS A N 1
ATOM 629 C CA . CYS A 1 85 ? -7.215 4.220 11.268 1.00 95.56 85 CYS A CA 1
ATOM 630 C C . CYS A 1 85 ? -8.229 3.376 12.044 1.00 95.56 85 CYS A C 1
ATOM 632 O O . CYS A 1 85 ? -7.889 2.403 12.715 1.00 95.56 85 CYS A O 1
ATOM 634 N N . SER A 1 86 ? -9.514 3.689 11.854 1.00 96.06 86 SER A N 1
ATOM 635 C CA . SER A 1 86 ? -10.613 2.818 12.286 1.00 96.06 86 SER A CA 1
ATOM 636 C C . SER A 1 86 ? -10.639 1.521 11.471 1.00 96.06 86 SER A C 1
ATOM 638 O O . SER A 1 86 ? -10.171 1.489 10.335 1.00 96.06 86 SER A O 1
ATOM 640 N N . THR A 1 87 ? -11.273 0.464 11.984 1.00 93.00 87 THR A N 1
ATOM 641 C CA . THR A 1 87 ? -11.391 -0.825 11.271 1.00 93.00 87 THR A CA 1
ATOM 642 C C . THR A 1 87 ? -12.014 -0.690 9.876 1.00 93.00 87 THR A C 1
ATOM 644 O O . THR A 1 87 ? -11.555 -1.324 8.930 1.00 93.00 87 THR A O 1
ATOM 647 N N . SER A 1 88 ? -13.024 0.172 9.716 1.00 93.19 88 SER A N 1
ATOM 648 C CA . SER A 1 88 ? -13.637 0.434 8.404 1.00 93.19 88 SER A CA 1
ATOM 649 C C . SER A 1 88 ? -12.649 1.072 7.420 1.00 93.19 88 SER A C 1
ATOM 651 O O . SER A 1 88 ? -12.564 0.664 6.259 1.00 93.19 88 SER A O 1
ATOM 653 N N . ASP A 1 89 ? -11.868 2.047 7.890 1.00 94.06 89 ASP A N 1
ATOM 654 C CA . ASP A 1 89 ? -10.873 2.740 7.072 1.00 94.06 89 ASP A CA 1
ATOM 655 C C . ASP A 1 89 ? -9.703 1.822 6.733 1.00 94.06 89 ASP A C 1
ATOM 657 O O . ASP A 1 89 ? -9.262 1.819 5.587 1.00 94.06 89 ASP A O 1
ATOM 661 N N . LYS A 1 90 ? -9.256 0.986 7.681 1.00 93.56 90 LYS A N 1
ATOM 662 C CA . LYS A 1 90 ? -8.288 -0.091 7.432 1.00 93.56 90 LYS A CA 1
ATOM 663 C C . LYS A 1 90 ? -8.751 -0.964 6.275 1.00 93.56 90 LYS A C 1
ATOM 665 O O . LYS A 1 90 ? -8.052 -1.074 5.273 1.00 93.56 90 LYS A O 1
ATOM 670 N N . ASN A 1 91 ? -9.938 -1.560 6.388 1.00 92.69 91 ASN A N 1
ATOM 671 C CA . ASN A 1 91 ? -10.445 -2.486 5.377 1.00 92.69 91 ASN A CA 1
ATOM 672 C C . ASN A 1 91 ? -10.550 -1.816 4.004 1.00 92.69 91 ASN A C 1
ATOM 674 O O . ASN A 1 91 ? -10.124 -2.399 3.008 1.00 92.69 91 ASN A O 1
ATOM 678 N N . THR A 1 92 ? -11.039 -0.574 3.966 1.00 93.50 92 THR A N 1
ATOM 679 C CA . THR A 1 92 ? -11.099 0.231 2.739 1.00 93.50 92 THR A CA 1
ATOM 680 C C . THR A 1 92 ? -9.702 0.449 2.155 1.00 93.50 92 THR A C 1
ATOM 682 O O . THR A 1 92 ? -9.467 0.137 0.993 1.00 93.50 92 THR A O 1
ATOM 685 N N . ALA A 1 93 ? -8.748 0.911 2.962 1.00 93.25 93 ALA A N 1
ATOM 686 C CA . ALA A 1 93 ? -7.360 1.124 2.565 1.00 93.25 93 ALA A CA 1
ATOM 687 C C . ALA A 1 93 ? -6.713 -0.136 1.961 1.00 93.25 93 ALA A C 1
ATOM 689 O O . ALA A 1 93 ? -6.195 -0.092 0.843 1.00 93.25 93 ALA A O 1
ATOM 690 N N . PHE A 1 94 ? -6.787 -1.268 2.666 1.00 92.25 94 PHE A N 1
ATOM 691 C CA . PHE A 1 94 ? -6.214 -2.533 2.200 1.00 92.25 94 PHE A CA 1
ATOM 692 C C . PHE A 1 94 ? -6.893 -3.049 0.928 1.00 92.25 94 PHE A C 1
ATOM 694 O O . PHE A 1 94 ? -6.214 -3.607 0.067 1.00 92.25 94 PHE A O 1
ATOM 701 N N . ALA A 1 95 ? -8.212 -2.883 0.795 1.00 92.38 95 ALA A N 1
ATOM 702 C CA . ALA A 1 95 ? -8.942 -3.280 -0.406 1.00 92.38 95 ALA A CA 1
ATOM 703 C C . ALA A 1 95 ? -8.524 -2.446 -1.626 1.00 92.38 95 ALA A C 1
ATOM 705 O O . ALA A 1 95 ? -8.292 -3.005 -2.698 1.00 92.38 95 ALA A O 1
ATOM 706 N N . GLN A 1 96 ? -8.358 -1.132 -1.454 1.00 92.00 96 GLN A N 1
ATOM 707 C CA . GLN A 1 96 ? -7.933 -0.253 -2.541 1.00 92.00 96 GLN A CA 1
ATOM 708 C C . GLN A 1 96 ? -6.517 -0.600 -3.019 1.00 92.00 96 GLN A C 1
ATOM 710 O O . GLN A 1 96 ? -6.320 -0.754 -4.223 1.00 92.00 96 GLN A O 1
ATOM 715 N N . ILE A 1 97 ? -5.552 -0.813 -2.110 1.00 90.88 97 ILE A N 1
ATOM 716 C CA . ILE A 1 97 ? -4.189 -1.226 -2.502 1.00 90.88 97 ILE A CA 1
ATOM 717 C C . ILE A 1 97 ? -4.202 -2.576 -3.220 1.00 90.88 97 ILE A C 1
ATOM 719 O O . ILE A 1 97 ? -3.583 -2.702 -4.273 1.00 90.88 97 ILE A O 1
ATOM 723 N N . ARG A 1 98 ? -4.955 -3.566 -2.720 1.00 91.00 98 ARG A N 1
ATOM 724 C CA . ARG A 1 98 ? -5.135 -4.852 -3.419 1.00 91.00 98 ARG A CA 1
ATOM 725 C C . ARG A 1 98 ? -5.683 -4.655 -4.836 1.00 91.00 98 ARG A C 1
ATOM 727 O O . ARG A 1 98 ? -5.199 -5.290 -5.772 1.00 91.00 98 ARG A O 1
ATOM 734 N N . GLY A 1 99 ? -6.650 -3.753 -5.004 1.00 89.44 99 GLY A N 1
ATOM 735 C CA . GLY A 1 99 ? -7.189 -3.366 -6.308 1.00 89.44 99 GLY A CA 1
ATOM 736 C C . GLY A 1 99 ? -6.135 -2.757 -7.237 1.00 89.44 99 GLY A C 1
ATOM 737 O O . GLY A 1 99 ? -6.042 -3.162 -8.396 1.00 89.44 99 GLY A O 1
ATOM 738 N N . GLY A 1 100 ? -5.302 -1.848 -6.724 1.00 87.88 100 GLY A N 1
ATOM 739 C CA . GLY A 1 100 ? -4.180 -1.281 -7.478 1.00 87.88 100 GLY A CA 1
ATOM 740 C C . GLY A 1 100 ? -3.158 -2.339 -7.883 1.00 87.88 100 GLY A C 1
ATOM 741 O O . GLY A 1 100 ? -2.758 -2.400 -9.042 1.00 87.88 100 GLY A O 1
ATOM 742 N N . CYS A 1 101 ? -2.778 -3.224 -6.960 1.00 89.81 101 CYS A N 1
ATOM 743 C CA . CYS A 1 101 ? -1.846 -4.311 -7.254 1.00 89.81 101 CYS A CA 1
ATOM 744 C C . CYS A 1 101 ? -2.388 -5.227 -8.355 1.00 89.81 101 CYS A C 1
ATOM 746 O O . CYS A 1 101 ? -1.673 -5.583 -9.294 1.00 89.81 101 CYS A O 1
ATOM 748 N N . LYS A 1 102 ? -3.692 -5.521 -8.321 1.00 89.31 102 LYS A N 1
ATOM 749 C CA . LYS A 1 102 ? -4.353 -6.288 -9.378 1.00 89.31 102 LYS A CA 1
ATOM 750 C C . LYS A 1 102 ? -4.309 -5.567 -10.730 1.00 89.31 102 LYS A C 1
ATOM 752 O O . LYS A 1 102 ? -4.200 -6.238 -11.755 1.00 89.31 102 LYS A O 1
ATOM 757 N N . ALA A 1 103 ? -4.384 -4.236 -10.752 1.00 85.56 103 ALA A N 1
ATOM 758 C CA . ALA A 1 103 ? -4.302 -3.447 -11.983 1.00 85.56 103 ALA A CA 1
ATOM 759 C C . ALA A 1 103 ? -2.918 -3.533 -12.651 1.00 85.56 103 ALA A C 1
ATOM 761 O O . ALA A 1 103 ? -2.842 -3.505 -13.878 1.00 85.56 103 ALA A O 1
ATOM 762 N N . VAL A 1 104 ? -1.851 -3.733 -11.869 1.00 85.75 104 VAL A N 1
ATOM 763 C CA . VAL A 1 104 ? -0.493 -4.006 -12.380 1.00 85.75 104 VAL A CA 1
ATOM 764 C C . VAL A 1 104 ? -0.200 -5.504 -12.567 1.00 85.75 104 VAL A C 1
ATOM 766 O O . VAL A 1 104 ? 0.933 -5.895 -12.831 1.00 85.75 104 VAL A O 1
ATOM 769 N N . GLY A 1 105 ? -1.227 -6.357 -12.470 1.00 85.81 105 GLY A N 1
ATOM 770 C CA . GLY A 1 105 ? -1.133 -7.796 -12.730 1.00 85.81 105 GLY A CA 1
ATOM 771 C C . GLY A 1 105 ? -0.761 -8.655 -11.518 1.00 85.81 105 GLY A C 1
ATOM 772 O O . GLY A 1 105 ? -0.564 -9.859 -11.676 1.00 85.81 105 GLY A O 1
ATOM 773 N N . ILE A 1 106 ? -0.705 -8.082 -10.313 1.00 87.88 106 ILE A N 1
ATOM 774 C CA . ILE A 1 106 ? -0.314 -8.783 -9.084 1.00 87.88 106 ILE A CA 1
ATOM 775 C C . ILE A 1 106 ? -1.533 -8.967 -8.181 1.00 87.88 106 ILE A C 1
ATOM 777 O O . ILE A 1 106 ? -2.090 -8.018 -7.637 1.00 87.88 106 ILE A O 1
ATOM 781 N N . SER A 1 107 ? -1.958 -10.213 -7.999 1.00 87.56 107 SER A N 1
ATOM 782 C CA . SER A 1 107 ? -3.073 -10.531 -7.104 1.00 87.56 107 SER A CA 1
ATOM 783 C C . SER A 1 107 ? -2.547 -10.848 -5.708 1.00 87.56 107 SER A C 1
ATOM 785 O O . SER A 1 107 ? -1.891 -11.867 -5.519 1.00 87.56 107 SER A O 1
ATOM 787 N N . ILE A 1 108 ? -2.846 -9.982 -4.738 1.00 84.88 108 ILE A N 1
ATOM 788 C CA . ILE A 1 108 ? -2.486 -10.167 -3.327 1.00 84.88 108 ILE A CA 1
ATOM 789 C C . ILE A 1 108 ? -3.762 -10.534 -2.565 1.00 84.88 108 ILE A C 1
ATOM 791 O O . ILE A 1 108 ? -4.747 -9.791 -2.605 1.00 84.88 108 ILE A O 1
ATOM 795 N N . GLY A 1 109 ? -3.758 -11.704 -1.926 1.00 74.19 109 GLY A N 1
ATOM 796 C CA . GLY A 1 109 ? -4.888 -12.214 -1.150 1.00 74.19 109 GLY A CA 1
ATOM 797 C C . GLY A 1 109 ? -5.086 -11.496 0.189 1.00 74.19 109 GLY A C 1
ATOM 798 O O . GLY A 1 109 ? -4.321 -10.618 0.574 1.00 74.19 109 GLY A O 1
ATOM 799 N N . GLU A 1 110 ? -6.136 -11.888 0.911 1.00 65.12 110 GLU A N 1
ATOM 800 C CA . GLU A 1 110 ? -6.436 -11.414 2.276 1.00 6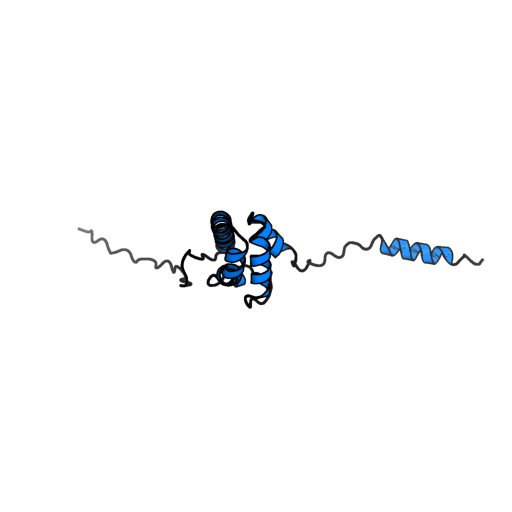5.12 110 GLU A CA 1
ATOM 801 C C . GLU A 1 110 ? -5.628 -12.123 3.367 1.00 65.12 110 GLU A C 1
ATOM 803 O O . GLU A 1 110 ? -5.694 -11.730 4.528 1.00 65.12 110 GLU A O 1
ATOM 808 N N . GLY A 1 111 ? -4.877 -13.161 2.995 1.00 53.41 111 GLY A N 1
ATOM 809 C CA . GLY A 1 111 ? -4.082 -13.979 3.899 1.00 53.41 111 GLY A CA 1
ATOM 810 C C . GLY A 1 111 ? -2.608 -13.976 3.516 1.00 53.41 111 GLY A C 1
ATOM 811 O O . GLY A 1 111 ? -2.264 -14.003 2.336 1.00 53.41 111 GLY A O 1
ATOM 812 N N . GLU A 1 112 ? -1.774 -13.948 4.551 1.00 48.78 112 GLU A N 1
ATOM 813 C CA . GLU A 1 112 ? -0.331 -14.173 4.553 1.00 48.78 112 GLU A CA 1
ATOM 814 C C . GLU A 1 112 ? 0.085 -15.282 3.558 1.00 48.78 112 GLU A C 1
ATOM 816 O O . GLU A 1 112 ? -0.208 -16.458 3.767 1.00 48.78 112 GLU A O 1
ATOM 821 N N . GLY A 1 113 ? 0.810 -14.912 2.500 1.00 56.75 113 GLY A N 1
ATOM 822 C CA . GLY A 1 113 ? 1.672 -15.826 1.745 1.00 56.75 113 GLY A CA 1
ATOM 823 C C . GLY A 1 113 ? 1.048 -16.722 0.657 1.00 56.75 113 GLY A C 1
ATOM 824 O O . GLY A 1 113 ? -0.028 -17.291 0.798 1.00 56.75 113 GLY A O 1
ATOM 825 N N . ALA A 1 114 ? 1.877 -16.932 -0.377 1.00 46.69 114 ALA A N 1
ATOM 826 C CA . ALA A 1 114 ? 1.794 -17.877 -1.503 1.00 46.69 114 ALA A CA 1
ATOM 827 C C . ALA A 1 114 ? 0.924 -17.447 -2.707 1.00 46.69 114 ALA A C 1
ATOM 829 O O . ALA A 1 114 ? -0.258 -17.171 -2.571 1.00 46.69 114 ALA A O 1
ATOM 830 N N . SER A 1 115 ? 1.388 -17.459 -3.962 1.00 46.78 115 SER A N 1
ATOM 831 C CA . SER A 1 115 ? 2.675 -17.773 -4.615 1.00 46.78 115 SER A CA 1
ATOM 832 C C . SER A 1 115 ? 2.494 -17.443 -6.120 1.00 46.78 115 SER A C 1
ATOM 834 O O . SER A 1 115 ? 1.353 -17.496 -6.595 1.00 46.78 115 SER A O 1
ATOM 836 N N . PRO A 1 116 ? 3.541 -17.133 -6.914 1.00 60.62 116 PRO A N 1
ATOM 837 C CA . PRO A 1 116 ? 3.398 -16.940 -8.354 1.00 60.62 116 PRO A CA 1
ATOM 838 C C . PRO A 1 116 ? 3.272 -18.298 -9.055 1.00 60.62 116 PRO A C 1
ATOM 840 O O . PRO A 1 116 ? 4.239 -19.040 -9.200 1.00 60.62 116 PRO A O 1
ATOM 843 N N . GLY A 1 117 ? 2.072 -18.626 -9.524 1.00 39.22 117 GLY A N 1
ATOM 844 C CA . GLY A 1 117 ? 1.878 -19.684 -10.509 1.00 39.22 117 GLY A CA 1
ATOM 845 C C . GLY A 1 117 ? 1.595 -19.060 -11.873 1.00 39.22 117 GLY A C 1
ATOM 846 O O . GLY A 1 117 ? 0.541 -18.432 -12.013 1.00 39.22 117 GLY A O 1
ATOM 847 N N . PRO A 1 118 ? 2.448 -19.225 -12.905 1.00 46.59 118 PRO A N 1
ATOM 848 C CA . PRO A 1 118 ? 1.972 -19.033 -14.261 1.00 46.59 118 PRO A CA 1
ATOM 849 C C . PRO A 1 118 ? 0.854 -20.054 -14.455 1.00 46.59 118 PRO A C 1
ATOM 851 O O . PRO A 1 118 ? 1.063 -21.256 -14.294 1.00 46.59 118 PRO A O 1
ATOM 854 N N . SER A 1 119 ? -0.346 -19.591 -14.792 1.00 52.19 119 SER A N 1
ATOM 855 C CA . SER A 1 119 ? -1.329 -20.473 -15.406 1.00 52.19 119 SER A CA 1
ATOM 856 C C . SER A 1 119 ? -0.785 -20.840 -16.784 1.00 52.19 119 SER A C 1
ATOM 858 O O . SER A 1 119 ? -1.151 -20.244 -17.795 1.00 52.19 119 SER A O 1
ATOM 860 N N . THR A 1 120 ? 0.137 -21.802 -16.837 1.00 47.28 120 THR A N 1
ATOM 861 C CA . THR A 1 120 ? 0.303 -22.631 -18.019 1.00 47.28 120 THR A CA 1
ATOM 862 C C . THR A 1 120 ? -1.052 -23.274 -18.236 1.00 47.28 120 THR A C 1
ATOM 864 O O . THR A 1 120 ? -1.461 -24.193 -17.529 1.00 47.28 120 THR A O 1
ATOM 867 N N . SER A 1 121 ? -1.788 -22.722 -19.197 1.00 51.62 121 SER A N 1
ATOM 868 C CA . SER A 1 121 ? -2.932 -23.383 -19.792 1.00 51.62 121 SER A CA 1
ATOM 869 C C . SER A 1 121 ? -2.392 -24.666 -20.421 1.00 51.62 121 SER A C 1
ATOM 871 O O . SER A 1 121 ? -1.904 -24.681 -21.549 1.00 51.62 121 SER A O 1
ATOM 873 N N . ALA A 1 122 ? -2.352 -25.731 -19.622 1.00 53.81 122 ALA A N 1
ATOM 874 C CA . ALA A 1 122 ? -2.106 -27.072 -20.094 1.00 53.81 122 ALA A CA 1
ATOM 875 C C . ALA A 1 122 ? -3.251 -27.389 -21.055 1.00 53.81 122 ALA A C 1
ATOM 877 O O . ALA A 1 122 ? -4.389 -27.622 -20.643 1.00 53.81 122 ALA A O 1
ATOM 878 N N . LEU A 1 123 ? -2.942 -27.334 -22.349 1.00 49.09 123 LEU A N 1
ATOM 879 C CA . LEU A 1 123 ? -3.778 -27.855 -23.411 1.00 49.09 123 LEU A CA 1
ATOM 880 C C . LEU A 1 123 ? -4.039 -29.331 -23.079 1.00 49.09 123 LEU A C 1
ATOM 882 O O . LEU A 1 123 ? -3.172 -30.186 -23.251 1.00 49.09 123 LEU A O 1
ATOM 886 N N . ARG A 1 124 ? -5.215 -29.621 -22.517 1.00 53.38 124 ARG A N 1
ATOM 887 C CA . ARG A 1 124 ? -5.709 -30.989 -22.344 1.00 53.38 124 ARG A CA 1
ATOM 888 C C . ARG A 1 124 ? -5.656 -31.678 -23.716 1.00 53.38 124 ARG A C 1
ATOM 890 O O . ARG A 1 124 ? -6.297 -31.172 -24.638 1.00 53.38 124 ARG A O 1
ATOM 897 N N . PRO A 1 125 ? -4.986 -32.832 -23.875 1.00 50.25 125 PRO A N 1
ATOM 898 C CA . PRO A 1 125 ? -5.314 -33.713 -24.979 1.00 50.25 125 PRO A CA 1
ATOM 899 C C . PRO A 1 125 ? -6.739 -34.223 -24.740 1.00 50.25 125 PRO A C 1
ATOM 901 O O . PRO A 1 125 ? -7.052 -34.769 -23.679 1.00 50.25 125 PRO A O 1
ATOM 904 N N . ALA A 1 126 ? -7.627 -33.977 -25.700 1.00 61.22 126 ALA A N 1
ATOM 905 C CA . ALA A 1 126 ? -8.965 -34.549 -25.696 1.00 61.22 126 ALA A CA 1
ATOM 906 C C . ALA A 1 126 ? -8.868 -36.090 -25.755 1.00 61.22 126 ALA A C 1
ATOM 908 O O . ALA A 1 126 ? -8.052 -36.610 -26.520 1.00 61.22 126 ALA A O 1
ATOM 909 N N . PRO A 1 127 ? -9.676 -36.840 -24.983 1.00 48.28 127 PRO A N 1
ATOM 910 C CA . PRO A 1 127 ? -9.755 -38.284 -25.136 1.00 48.28 127 PRO A CA 1
ATOM 911 C C . PRO A 1 127 ? -10.426 -38.639 -26.470 1.00 48.28 127 PRO A C 1
ATOM 913 O O . PRO A 1 127 ? -11.452 -38.074 -26.847 1.00 48.28 127 PRO A O 1
ATOM 916 N N . SER A 1 128 ? -9.798 -39.583 -27.167 1.00 48.75 128 SER A N 1
ATOM 917 C CA . SER A 1 128 ? -10.215 -40.183 -28.432 1.00 48.75 128 SER A CA 1
ATOM 918 C C . SER A 1 128 ? -11.665 -40.682 -28.369 1.00 48.75 128 SER A C 1
ATOM 920 O O . SER A 1 128 ? -11.977 -41.581 -27.586 1.00 48.75 128 SER A O 1
ATOM 922 N N . GLN A 1 129 ? -12.551 -40.116 -29.194 1.00 46.47 129 GLN A N 1
ATOM 923 C CA . GLN A 1 129 ? -13.844 -40.730 -29.486 1.00 46.47 129 GLN A CA 1
ATOM 924 C C . GLN A 1 129 ? -13.626 -41.858 -30.495 1.00 46.47 129 GLN A C 1
ATOM 926 O O . GLN A 1 129 ? -13.309 -41.628 -31.660 1.00 46.47 129 GLN A O 1
ATOM 931 N N . SER A 1 130 ? -13.786 -43.088 -30.016 1.00 57.34 130 SER A N 1
ATOM 932 C CA . SER A 1 130 ? -13.906 -44.282 -30.843 1.00 57.34 130 SER A CA 1
ATOM 933 C C . SER A 1 130 ? -15.305 -44.297 -31.467 1.00 57.34 130 SER A C 1
ATOM 935 O O . SER A 1 130 ? -16.293 -44.481 -30.757 1.00 57.34 130 SER A O 1
ATOM 937 N N . GLN A 1 131 ? -15.401 -44.050 -32.778 1.00 56.78 131 GLN A N 1
ATOM 938 C CA . GLN A 1 131 ? -16.630 -44.260 -33.551 1.00 56.78 131 GLN A CA 1
ATOM 939 C C . GLN A 1 131 ? -16.325 -44.571 -35.031 1.00 56.78 131 GLN A C 1
ATOM 941 O O . GLN A 1 131 ? -15.990 -43.685 -35.815 1.00 56.78 131 GLN A O 1
ATOM 946 N N . SER A 1 132 ? -16.419 -45.853 -35.388 1.00 58.47 132 SER A N 1
ATOM 947 C CA . SER A 1 132 ? -16.661 -46.456 -36.720 1.00 58.47 132 SER A CA 1
ATOM 948 C C . SER A 1 132 ? -16.380 -47.950 -36.561 1.00 58.47 132 SER A C 1
ATOM 950 O O . SER A 1 132 ? -15.368 -48.292 -35.960 1.00 58.47 132 SER A O 1
ATOM 952 N N . GLY A 1 133 ? -17.170 -48.903 -37.025 1.00 43.69 133 GLY A N 1
ATOM 953 C CA . GLY A 1 133 ? -18.339 -48.960 -37.893 1.00 43.69 133 GLY A CA 1
ATOM 954 C C . GLY A 1 133 ? -18.538 -50.445 -38.194 1.00 43.69 133 GLY A C 1
ATOM 955 O O . GLY A 1 133 ? -17.515 -51.170 -38.172 1.00 43.69 133 GLY A O 1
#